Protein AF-A0A3C1FLS6-F1 (afdb_monomer_lite)

Structure (mmCIF, N/CA/C/O backbone):
data_AF-A0A3C1FLS6-F1
#
_entry.id   AF-A0A3C1FLS6-F1
#
loop_
_atom_site.group_PDB
_atom_site.id
_atom_site.type_symbol
_atom_site.label_atom_id
_atom_site.label_alt_id
_atom_site.label_comp_id
_atom_site.label_asym_id
_atom_site.label_entity_id
_atom_site.label_seq_id
_atom_site.pdbx_PDB_ins_code
_atom_site.Cartn_x
_atom_site.Cartn_y
_atom_site.Cartn_z
_atom_site.occupancy
_atom_s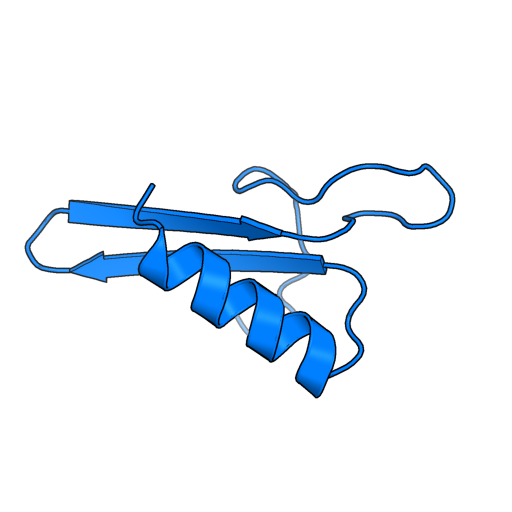ite.B_iso_or_equiv
_atom_site.auth_seq_id
_atom_site.auth_comp_id
_atom_site.auth_asym_id
_atom_site.auth_atom_id
_atom_site.pdbx_PDB_model_num
ATOM 1 N N . MET A 1 1 ? 1.971 1.451 14.467 1.00 60.22 1 MET A N 1
ATOM 2 C CA . MET A 1 1 ? 2.086 0.683 13.205 1.00 60.22 1 MET A CA 1
ATOM 3 C C . MET A 1 1 ? 2.099 -0.808 13.538 1.00 60.22 1 MET A C 1
ATOM 5 O O . MET A 1 1 ? 3.063 -1.275 14.137 1.00 60.22 1 MET A O 1
ATOM 9 N N . SER A 1 2 ? 1.024 -1.556 13.266 1.00 77.44 2 SER A N 1
ATOM 10 C CA . SER A 1 2 ? 0.999 -2.982 13.628 1.00 77.44 2 SER A CA 1
ATOM 11 C C . SER A 1 2 ? 1.853 -3.789 12.641 1.00 77.44 2 SER A C 1
ATOM 13 O O . SER A 1 2 ? 1.636 -3.762 11.429 1.00 77.44 2 SER A O 1
ATOM 15 N N . ALA A 1 3 ? 2.859 -4.508 13.150 1.00 85.56 3 ALA A N 1
ATOM 16 C CA . ALA A 1 3 ? 3.785 -5.283 12.316 1.00 85.56 3 ALA A CA 1
ATOM 17 C C . ALA A 1 3 ? 3.056 -6.309 11.425 1.00 85.56 3 ALA A C 1
ATOM 19 O O . ALA A 1 3 ? 3.446 -6.534 10.280 1.00 85.56 3 ALA A O 1
ATOM 20 N N . ALA A 1 4 ? 1.948 -6.867 11.922 1.00 92.06 4 ALA A N 1
ATOM 21 C CA . ALA A 1 4 ? 1.101 -7.795 11.179 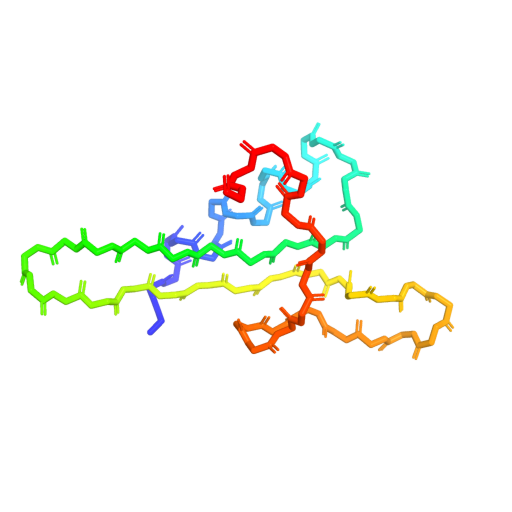1.00 92.06 4 ALA A CA 1
ATOM 22 C C . ALA A 1 4 ? 0.429 -7.154 9.949 1.00 92.06 4 ALA A C 1
ATOM 24 O O . ALA A 1 4 ? 0.366 -7.794 8.896 1.00 92.06 4 ALA A O 1
ATOM 25 N N . LEU A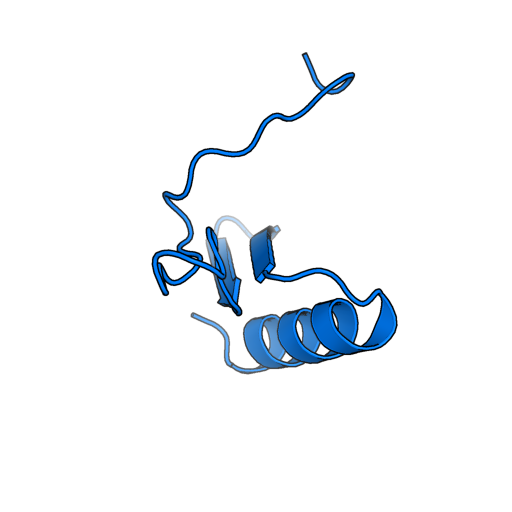 1 5 ? -0.044 -5.902 10.051 1.00 95.06 5 LEU A N 1
ATOM 26 C CA . LEU A 1 5 ? -0.689 -5.192 8.939 1.00 95.06 5 LEU A CA 1
ATOM 27 C C . LEU A 1 5 ? 0.317 -4.892 7.826 1.00 95.06 5 LEU A C 1
ATOM 29 O O . LEU A 1 5 ? 0.043 -5.189 6.663 1.00 95.06 5 LEU A O 1
ATOM 33 N N . ARG A 1 6 ? 1.517 -4.416 8.186 1.00 95.69 6 ARG A N 1
ATOM 34 C CA . ARG A 1 6 ? 2.607 -4.201 7.223 1.00 95.69 6 ARG A CA 1
ATOM 35 C C . ARG A 1 6 ? 2.999 -5.494 6.505 1.00 95.69 6 ARG A C 1
ATOM 37 O O . ARG A 1 6 ? 3.036 -5.519 5.281 1.00 95.69 6 ARG A O 1
ATOM 44 N N . GLN A 1 7 ? 3.195 -6.592 7.236 1.00 96.88 7 GLN A N 1
ATOM 45 C CA . GLN A 1 7 ? 3.560 -7.876 6.627 1.00 96.88 7 GLN A CA 1
ATOM 46 C C . GLN A 1 7 ? 2.456 -8.417 5.694 1.00 96.88 7 GLN A C 1
ATOM 48 O O . GLN A 1 7 ? 2.728 -9.060 4.679 1.00 96.88 7 GLN A O 1
ATOM 53 N N . ARG A 1 8 ? 1.180 -8.180 6.029 1.00 96.88 8 ARG A N 1
ATOM 54 C CA . ARG A 1 8 ? 0.038 -8.532 5.171 1.00 96.88 8 ARG A CA 1
ATOM 55 C C . ARG A 1 8 ? 0.043 -7.710 3.882 1.00 96.88 8 ARG A C 1
ATOM 57 O O . ARG A 1 8 ? -0.182 -8.293 2.823 1.00 96.88 8 ARG A O 1
ATOM 64 N N . LEU A 1 9 ? 0.331 -6.414 3.981 1.00 98.00 9 LEU A N 1
ATOM 65 C CA . LEU A 1 9 ? 0.445 -5.510 2.842 1.00 98.00 9 LEU A CA 1
ATOM 66 C C . LEU A 1 9 ? 1.603 -5.907 1.919 1.00 98.00 9 LEU A C 1
ATOM 68 O O . LEU A 1 9 ? 1.387 -6.068 0.724 1.00 98.00 9 LEU A O 1
ATOM 72 N N . GLU A 1 10 ? 2.794 -6.164 2.461 1.00 98.19 10 GLU A N 1
ATOM 73 C CA . GLU A 1 10 ? 3.967 -6.610 1.688 1.00 98.19 10 GLU A CA 1
ATOM 74 C C . GLU A 1 10 ? 3.679 -7.902 0.900 1.00 98.19 10 GLU A C 1
ATOM 76 O O . GLU A 1 10 ? 3.999 -7.999 -0.286 1.00 98.19 10 GLU A O 1
ATOM 81 N N . ARG A 1 11 ? 2.985 -8.875 1.512 1.00 98.38 11 ARG A N 1
ATOM 82 C CA . ARG A 1 11 ? 2.534 -10.089 0.805 1.00 98.38 11 ARG A CA 1
ATOM 83 C C . ARG A 1 11 ? 1.544 -9.787 -0.321 1.00 98.38 11 ARG A C 1
ATOM 85 O O . ARG A 1 11 ? 1.600 -10.443 -1.358 1.00 98.38 11 ARG A O 1
ATOM 92 N N . ALA A 1 12 ? 0.629 -8.837 -0.126 1.00 98.44 12 ALA A N 1
ATOM 93 C CA . ALA A 1 12 ? -0.328 -8.440 -1.157 1.00 98.44 12 ALA A CA 1
ATOM 94 C C . ALA A 1 12 ? 0.373 -7.731 -2.3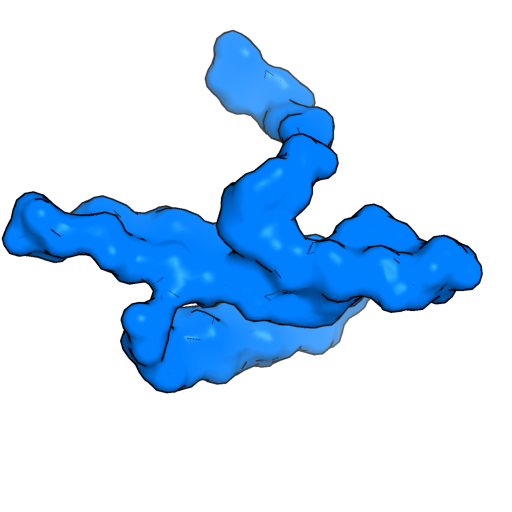26 1.00 98.44 12 ALA A C 1
ATOM 96 O O . ALA A 1 12 ? 0.112 -8.069 -3.477 1.00 98.44 12 ALA A O 1
ATOM 97 N N . ILE A 1 13 ? 1.310 -6.826 -2.030 1.00 98.62 13 ILE A N 1
ATOM 98 C CA . ILE A 1 13 ? 2.152 -6.147 -3.024 1.00 98.62 13 ILE A CA 1
ATOM 99 C C . ILE A 1 13 ? 2.859 -7.182 -3.905 1.00 98.62 13 ILE A C 1
ATOM 101 O O . ILE A 1 13 ? 2.701 -7.154 -5.125 1.00 98.62 13 ILE A O 1
ATOM 105 N N . ALA A 1 14 ? 3.547 -8.151 -3.291 1.00 98.44 14 ALA A N 1
ATOM 106 C CA . ALA A 1 14 ? 4.240 -9.212 -4.020 1.00 98.44 14 ALA A CA 1
ATOM 107 C C . ALA A 1 14 ? 3.281 -10.084 -4.849 1.00 98.44 14 ALA A C 1
ATOM 109 O O . ALA A 1 14 ? 3.554 -10.373 -6.011 1.00 98.44 14 ALA A O 1
ATOM 110 N N . ARG A 1 15 ? 2.135 -10.474 -4.277 1.00 98.62 15 ARG A N 1
ATOM 111 C CA . ARG A 1 15 ? 1.132 -11.308 -4.958 1.00 98.62 15 ARG A CA 1
ATOM 112 C C . ARG A 1 15 ? 0.534 -10.629 -6.191 1.00 98.62 15 ARG A C 1
ATOM 114 O O . ARG A 1 15 ? 0.224 -11.316 -7.159 1.00 98.62 15 ARG A O 1
ATOM 121 N N . HIS A 1 16 ? 0.313 -9.319 -6.128 1.00 98.38 16 HIS A N 1
ATOM 122 C CA . HIS A 1 16 ? -0.365 -8.562 -7.181 1.00 98.38 16 HIS A CA 1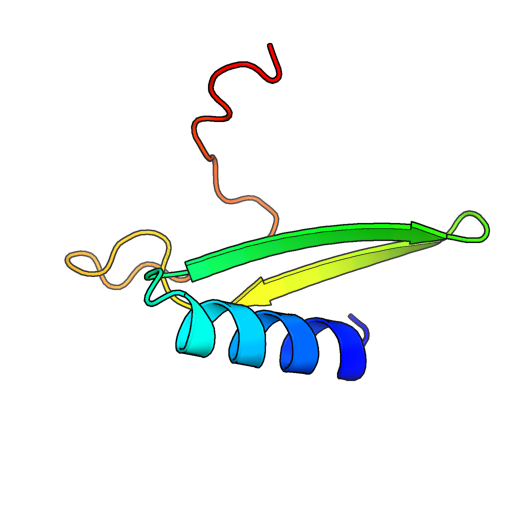
ATOM 123 C C . HIS A 1 16 ? 0.600 -7.834 -8.126 1.00 98.38 16 HIS A C 1
ATOM 125 O O . HIS A 1 16 ? 0.145 -7.241 -9.099 1.00 98.38 16 HIS A O 1
ATOM 131 N N . GLY A 1 17 ? 1.911 -7.887 -7.869 1.00 97.88 17 GLY A N 1
ATOM 132 C CA . GLY A 1 17 ? 2.926 -7.277 -8.729 1.00 97.88 17 GLY A CA 1
ATOM 133 C C . GLY A 1 17 ? 2.833 -5.752 -8.806 1.00 97.88 17 GLY A C 1
ATOM 134 O O . GLY A 1 17 ? 3.246 -5.166 -9.804 1.00 97.88 17 GLY A O 1
ATOM 135 N N . VAL A 1 18 ? 2.270 -5.103 -7.782 1.00 98.12 18 VAL A N 1
ATOM 136 C CA . VAL A 1 18 ? 2.177 -3.638 -7.733 1.00 98.12 18 VAL A CA 1
ATOM 137 C C . VAL A 1 18 ? 3.465 -3.039 -7.150 1.00 98.12 18 VAL A C 1
ATOM 139 O O . VAL A 1 18 ? 4.071 -3.656 -6.278 1.00 98.12 18 VAL A O 1
ATOM 142 N N . PRO A 1 19 ? 3.905 -1.842 -7.580 1.00 97.94 19 PRO A N 1
ATOM 143 C CA . PRO A 1 19 ? 5.149 -1.236 -7.085 1.00 97.94 19 PRO A CA 1
ATOM 144 C C . PRO A 1 19 ? 5.145 -0.883 -5.592 1.00 97.94 19 PRO A C 1
ATOM 146 O O . PRO A 1 19 ? 6.182 -0.929 -4.928 1.00 97.94 19 PRO A O 1
ATOM 149 N N . GLY A 1 20 ? 3.983 -0.510 -5.066 1.00 98.12 20 GLY A N 1
ATOM 150 C CA . GLY A 1 20 ? 3.792 -0.077 -3.693 1.00 98.12 20 GLY A CA 1
ATOM 151 C C . GLY A 1 20 ? 2.318 0.163 -3.407 1.00 98.12 20 GLY A C 1
ATOM 152 O O . GLY A 1 20 ? 1.500 0.238 -4.327 1.00 98.12 20 GLY A O 1
ATOM 153 N N . ALA A 1 21 ? 1.977 0.238 -2.128 1.00 98.19 21 ALA A N 1
ATOM 154 C CA . ALA A 1 21 ? 0.611 0.456 -1.676 1.00 98.19 21 ALA A CA 1
ATOM 155 C C . ALA A 1 21 ? 0.584 1.095 -0.283 1.00 98.19 21 ALA A C 1
ATOM 157 O O . ALA A 1 21 ? 1.538 0.972 0.490 1.00 98.19 21 ALA A O 1
ATOM 158 N N . SER A 1 22 ? -0.542 1.735 0.028 1.00 97.56 22 SER A N 1
ATOM 159 C CA . SER A 1 22 ? -0.906 2.230 1.355 1.00 97.56 22 SER A CA 1
ATOM 160 C C . SER A 1 22 ? -2.213 1.569 1.802 1.00 97.56 22 SER A C 1
ATOM 162 O O . SER A 1 22 ? -3.070 1.252 0.975 1.00 97.56 22 SER A O 1
ATOM 164 N N . LEU A 1 23 ? -2.344 1.307 3.100 1.00 96.62 23 LEU A N 1
ATOM 165 C CA . LEU A 1 23 ? -3.484 0.644 3.722 1.00 96.62 23 LEU A CA 1
ATOM 166 C C . LEU A 1 23 ? -3.793 1.296 5.070 1.00 96.62 23 LEU A C 1
ATOM 168 O O . LEU A 1 23 ? -2.923 1.382 5.937 1.00 96.62 23 LEU A O 1
ATOM 172 N N . ALA A 1 24 ? -5.059 1.652 5.262 1.00 95.50 24 ALA A N 1
ATOM 173 C CA . ALA A 1 24 ? -5.608 2.114 6.528 1.00 95.50 24 ALA A CA 1
ATOM 174 C C . ALA A 1 24 ? -6.718 1.163 7.001 1.00 95.50 24 ALA A C 1
ATOM 176 O O . ALA A 1 24 ? -7.544 0.707 6.207 1.00 95.50 24 ALA A O 1
ATOM 177 N N . LEU A 1 25 ? -6.737 0.864 8.299 1.00 95.38 25 LEU A N 1
ATOM 178 C CA . LEU A 1 25 ? -7.773 0.085 8.970 1.00 95.38 25 LEU A CA 1
ATOM 179 C C . LEU A 1 25 ? -8.254 0.858 10.196 1.00 95.38 25 LEU A C 1
ATOM 181 O O . LEU A 1 25 ? -7.492 1.060 11.139 1.00 95.38 25 LEU A O 1
ATOM 185 N N . TRP A 1 26 ? -9.529 1.237 10.199 1.00 96.38 26 TRP A N 1
ATOM 186 C CA . TRP A 1 26 ? -10.191 1.788 11.377 1.00 96.38 26 TRP A CA 1
ATOM 187 C C . TRP A 1 26 ? -10.903 0.674 12.138 1.00 96.38 26 TRP A C 1
ATOM 189 O O . TRP A 1 26 ? -11.804 0.022 11.603 1.00 96.38 26 TRP A O 1
ATOM 199 N N . HIS A 1 27 ? -10.507 0.434 13.383 1.00 95.12 27 HIS A N 1
ATOM 200 C CA . HIS A 1 27 ? -11.099 -0.611 14.207 1.00 95.12 27 HIS A CA 1
ATOM 201 C C . HIS A 1 27 ? -11.052 -0.211 15.680 1.00 95.12 27 HIS A C 1
ATOM 203 O O . HIS A 1 27 ? -10.015 0.200 16.180 1.00 95.12 27 HIS A O 1
ATOM 209 N N . LYS A 1 28 ? -12.186 -0.337 16.385 1.00 96.12 28 LYS A N 1
ATOM 210 C CA . LYS A 1 28 ? -12.301 -0.001 17.818 1.00 96.12 28 LYS A CA 1
ATOM 211 C C . LYS A 1 28 ? -11.765 1.396 18.169 1.00 96.12 28 LYS A C 1
ATOM 213 O O . LYS A 1 28 ? -11.063 1.562 19.155 1.00 96.12 28 LYS A O 1
ATOM 218 N N . GLN A 1 29 ? -12.132 2.391 17.360 1.00 97.44 29 GLN A N 1
ATOM 219 C CA . GLN A 1 29 ? -11.710 3.789 17.521 1.00 97.44 29 GLN A CA 1
ATOM 220 C C . GLN A 1 29 ? -10.193 4.019 17.402 1.00 97.44 29 GLN A C 1
ATOM 222 O O . GLN A 1 29 ? -9.704 5.084 17.769 1.00 97.44 29 GLN A O 1
ATOM 227 N N . GLU A 1 30 ? -9.457 3.047 16.866 1.00 96.19 30 GLU A N 1
ATOM 228 C CA . GLU A 1 30 ? -8.037 3.166 16.576 1.00 96.19 30 GLU A CA 1
ATOM 229 C C . GLU A 1 30 ? -7.808 3.098 15.063 1.00 96.19 30 GLU A C 1
ATOM 231 O O . GLU A 1 30 ? -8.379 2.258 14.356 1.00 96.19 30 GLU A O 1
ATOM 236 N N . LEU A 1 31 ? -6.963 4.004 14.570 1.00 95.00 31 LEU A N 1
ATOM 237 C CA . LEU A 1 31 ? -6.468 3.985 13.203 1.00 95.00 31 LEU A CA 1
ATOM 238 C C . LEU A 1 31 ? -5.163 3.190 13.152 1.00 95.00 31 LEU A C 1
ATOM 240 O O . LEU A 1 31 ? -4.184 3.522 13.823 1.00 95.00 31 LEU A O 1
ATOM 244 N N . HIS A 1 32 ? -5.131 2.163 12.311 1.00 95.62 32 HIS A N 1
ATOM 245 C CA . HIS A 1 32 ? -3.916 1.433 11.993 1.00 95.62 32 HIS A CA 1
ATOM 246 C C . HIS A 1 32 ? -3.538 1.656 10.533 1.00 95.62 32 HIS A C 1
ATOM 248 O O . HIS A 1 32 ? -4.304 1.328 9.630 1.00 95.62 32 HIS A O 1
ATOM 254 N N . GLU A 1 33 ? -2.325 2.142 10.306 1.00 96.75 33 GLU A N 1
ATOM 255 C CA . GLU A 1 33 ? -1.813 2.425 8.966 1.00 96.75 33 GLU A CA 1
ATOM 256 C C . GLU A 1 33 ? -0.581 1.581 8.649 1.00 96.75 33 GLU A C 1
ATOM 258 O O . GLU A 1 33 ? 0.210 1.216 9.532 1.00 96.75 33 GLU A O 1
ATOM 263 N N . ALA A 1 34 ? -0.420 1.274 7.366 1.00 97.25 34 ALA A N 1
ATOM 264 C CA . ALA A 1 34 ? 0.781 0.693 6.798 1.00 97.25 34 ALA A CA 1
ATOM 265 C C . ALA A 1 34 ? 0.954 1.164 5.351 1.00 97.25 34 ALA A C 1
ATOM 267 O O . ALA A 1 34 ? 0.002 1.178 4.581 1.00 97.25 34 ALA A O 1
ATOM 268 N N . ALA A 1 35 ? 2.189 1.462 4.963 1.00 97.56 35 ALA A N 1
ATOM 269 C CA . ALA A 1 35 ? 2.579 1.631 3.572 1.00 97.56 35 ALA A CA 1
ATOM 270 C C . ALA A 1 35 ? 3.855 0.826 3.314 1.00 97.56 35 ALA A C 1
ATOM 272 O O . ALA A 1 35 ? 4.656 0.614 4.232 1.00 97.56 35 ALA A O 1
ATOM 273 N N . ALA A 1 36 ? 4.008 0.322 2.095 1.00 98.12 36 ALA A N 1
ATOM 274 C CA . ALA A 1 36 ? 5.171 -0.458 1.693 1.00 98.12 36 ALA A CA 1
ATOM 275 C C . ALA A 1 36 ? 5.410 -0.358 0.182 1.00 98.12 36 ALA A C 1
ATOM 277 O O . ALA A 1 36 ? 4.497 -0.078 -0.598 1.00 98.12 36 ALA A O 1
ATOM 278 N N . GLY A 1 37 ? 6.650 -0.627 -0.225 1.00 97.88 37 GLY A N 1
ATOM 279 C CA . GLY A 1 37 ? 7.084 -0.517 -1.614 1.00 97.88 37 GLY A CA 1
ATOM 280 C C . GLY A 1 37 ? 7.363 0.927 -2.028 1.00 97.88 37 GLY A C 1
ATOM 281 O O . GLY A 1 37 ? 7.750 1.767 -1.214 1.00 97.88 37 GLY A O 1
ATOM 282 N N . SER A 1 38 ? 7.197 1.207 -3.315 1.00 98.19 38 SER A N 1
ATOM 283 C CA . SER A 1 38 ? 7.576 2.474 -3.931 1.00 98.19 38 SER A CA 1
ATOM 284 C C . SER A 1 38 ? 6.369 3.201 -4.523 1.00 98.19 38 SER A C 1
ATOM 286 O O . SER A 1 38 ? 5.572 2.607 -5.245 1.00 98.19 38 SER A O 1
ATOM 288 N N . ALA A 1 39 ? 6.273 4.505 -4.254 1.00 98.00 39 ALA A N 1
ATOM 289 C CA . ALA A 1 39 ? 5.360 5.415 -4.939 1.00 98.00 39 ALA A CA 1
ATOM 290 C C . ALA A 1 39 ? 5.828 5.711 -6.374 1.00 98.00 39 ALA A C 1
ATOM 292 O O . ALA A 1 39 ? 5.025 6.006 -7.256 1.00 98.00 39 ALA A O 1
ATOM 293 N N . ASN A 1 40 ? 7.139 5.633 -6.622 1.00 97.81 40 ASN A N 1
ATOM 294 C CA . ASN A 1 40 ? 7.725 5.826 -7.941 1.00 97.81 40 ASN A CA 1
ATOM 295 C C . ASN A 1 40 ? 9.044 5.056 -8.071 1.00 97.81 40 ASN A C 1
ATOM 297 O O . ASN A 1 40 ? 10.057 5.449 -7.492 1.00 97.81 40 ASN A O 1
ATOM 301 N N . LEU A 1 41 ? 9.042 4.005 -8.895 1.00 97.31 41 LEU A N 1
ATOM 302 C CA . LEU A 1 41 ? 10.212 3.148 -9.104 1.00 97.31 41 LEU A CA 1
ATOM 303 C C . LEU A 1 41 ? 11.392 3.894 -9.730 1.00 97.31 41 LEU A C 1
ATOM 305 O O . LEU A 1 41 ? 12.534 3.653 -9.360 1.00 97.31 41 LEU A O 1
ATOM 309 N N . ARG A 1 42 ? 11.150 4.806 -10.678 1.00 98.00 42 ARG A N 1
ATOM 310 C CA . ARG A 1 42 ? 12.242 5.533 -11.343 1.00 98.00 42 ARG A CA 1
ATOM 311 C C . ARG A 1 42 ? 12.922 6.500 -10.379 1.00 98.00 42 ARG A C 1
ATOM 313 O O . ARG A 1 42 ? 14.143 6.562 -10.344 1.00 98.00 42 ARG A O 1
ATOM 320 N N . ALA A 1 43 ? 12.127 7.246 -9.620 1.00 97.19 43 ALA A N 1
ATOM 321 C CA . ALA A 1 43 ? 12.623 8.228 -8.664 1.00 97.19 43 ALA A CA 1
ATOM 322 C C . ALA A 1 43 ? 13.028 7.606 -7.316 1.00 97.19 43 ALA A C 1
ATOM 324 O O . ALA A 1 43 ? 13.518 8.324 -6.452 1.00 97.19 43 ALA A O 1
ATOM 325 N N . GLN A 1 44 ? 12.819 6.293 -7.135 1.00 96.69 44 GLN A N 1
ATOM 326 C CA . GLN A 1 44 ? 13.096 5.558 -5.895 1.00 96.69 44 GLN A CA 1
ATOM 327 C C . GLN A 1 44 ? 12.403 6.180 -4.669 1.00 96.69 44 GLN A C 1
ATOM 329 O O . GLN A 1 44 ? 12.935 6.191 -3.562 1.00 96.69 44 GLN A O 1
ATOM 334 N N . ILE A 1 45 ? 11.188 6.700 -4.865 1.00 97.94 45 ILE A N 1
ATOM 335 C CA . ILE A 1 45 ? 10.398 7.306 -3.788 1.00 97.94 45 ILE A CA 1
ATOM 336 C C . ILE A 1 45 ? 9.614 6.196 -3.092 1.00 97.94 45 ILE A C 1
ATOM 338 O O . ILE A 1 45 ? 8.890 5.441 -3.748 1.00 97.94 45 ILE A O 1
ATOM 342 N N . ALA A 1 46 ? 9.758 6.084 -1.774 1.00 98.06 46 ALA A N 1
ATOM 343 C CA . ALA A 1 46 ? 9.007 5.127 -0.968 1.00 98.06 46 ALA A CA 1
ATOM 344 C C . ALA A 1 46 ? 7.520 5.504 -0.905 1.00 98.06 46 ALA A C 1
ATOM 346 O O . ALA A 1 46 ? 7.176 6.683 -0.860 1.00 98.06 46 ALA A O 1
ATOM 347 N N . ALA A 1 47 ? 6.640 4.503 -0.883 1.00 98.12 47 ALA A N 1
ATOM 348 C CA . ALA A 1 47 ? 5.241 4.734 -0.545 1.00 98.12 47 ALA A CA 1
ATOM 349 C C . ALA A 1 47 ? 5.109 4.990 0.965 1.00 98.12 47 ALA A C 1
ATOM 351 O O . ALA A 1 47 ? 5.660 4.252 1.785 1.00 98.12 47 ALA A O 1
ATOM 352 N N . THR A 1 48 ? 4.351 6.019 1.323 1.00 97.56 48 THR A N 1
ATOM 353 C CA . THR A 1 48 ? 4.022 6.415 2.700 1.00 97.56 48 THR A CA 1
ATOM 354 C C . THR A 1 48 ? 2.501 6.521 2.862 1.00 97.56 48 THR A C 1
ATOM 356 O O . THR A 1 48 ? 1.794 6.587 1.852 1.00 97.56 48 THR A O 1
ATOM 359 N N . PRO A 1 49 ? 1.968 6.562 4.099 1.00 96.94 49 PRO A N 1
ATOM 360 C CA . PRO A 1 49 ? 0.549 6.848 4.322 1.00 96.94 49 PRO A CA 1
ATOM 361 C C . PRO A 1 49 ? 0.080 8.158 3.667 1.00 96.94 49 PRO A C 1
ATOM 363 O O . PRO A 1 49 ? -1.024 8.201 3.136 1.00 96.94 49 PRO A O 1
ATOM 366 N N . ASP A 1 50 ? 0.957 9.166 3.594 1.00 97.00 50 ASP A N 1
ATOM 367 C CA . ASP A 1 50 ? 0.676 10.484 2.999 1.00 97.00 50 ASP A CA 1
ATOM 368 C C . ASP A 1 50 ? 0.869 10.550 1.471 1.00 97.00 50 ASP A C 1
ATOM 370 O O . ASP A 1 50 ? 0.726 11.611 0.860 1.00 97.00 50 ASP A O 1
ATOM 374 N N . THR A 1 51 ? 1.251 9.444 0.825 1.00 97.69 51 THR A N 1
ATOM 375 C CA . THR A 1 51 ? 1.417 9.418 -0.634 1.00 97.69 51 THR A CA 1
ATOM 376 C C . THR A 1 51 ? 0.066 9.642 -1.311 1.00 97.69 51 THR A C 1
ATOM 378 O O . THR A 1 51 ? -0.905 8.946 -1.028 1.00 97.69 51 THR A O 1
ATOM 381 N N . LEU A 1 52 ? 0.004 10.592 -2.246 1.00 96.81 52 LEU A N 1
ATOM 382 C CA . LEU A 1 52 ? -1.201 10.830 -3.037 1.00 96.81 52 LEU A CA 1
ATOM 383 C C . LEU A 1 52 ? -1.368 9.746 -4.108 1.00 96.81 52 LEU A C 1
ATOM 385 O O . LEU A 1 52 ? -0.467 9.508 -4.913 1.00 96.81 52 LEU A O 1
ATOM 389 N N . PHE A 1 53 ? -2.552 9.135 -4.146 1.00 95.56 53 PHE A N 1
ATOM 390 C CA . PHE A 1 53 ? -2.948 8.153 -5.153 1.00 95.56 53 PHE A CA 1
ATOM 391 C C . PHE A 1 53 ? -4.181 8.642 -5.913 1.00 95.56 53 PHE A C 1
ATOM 393 O O . PHE A 1 53 ? -5.090 9.238 -5.337 1.00 95.56 53 PHE A O 1
ATOM 400 N N . GLN A 1 54 ? -4.246 8.348 -7.210 1.00 96.38 54 GLN A N 1
ATOM 401 C CA . GLN A 1 54 ? -5.476 8.517 -7.976 1.00 96.38 54 GLN A CA 1
ATOM 402 C C . GLN A 1 54 ? -6.462 7.403 -7.596 1.00 96.38 54 GLN A C 1
ATOM 404 O O . GLN A 1 54 ? -6.158 6.224 -7.760 1.00 96.38 54 GLN A O 1
ATOM 409 N N . ILE A 1 55 ? -7.645 7.776 -7.102 1.00 95.81 55 ILE A N 1
ATOM 410 C CA . ILE A 1 55 ? -8.619 6.828 -6.528 1.00 95.81 55 ILE A CA 1
ATOM 411 C C . ILE A 1 55 ? -9.664 6.307 -7.529 1.00 95.81 55 ILE A C 1
ATOM 413 O O . ILE A 1 55 ? -10.417 5.388 -7.217 1.00 95.81 55 ILE A O 1
ATOM 417 N N . GLY A 1 56 ? -9.727 6.881 -8.735 1.00 95.19 56 GLY A N 1
ATOM 418 C CA . GLY A 1 56 ? -10.702 6.496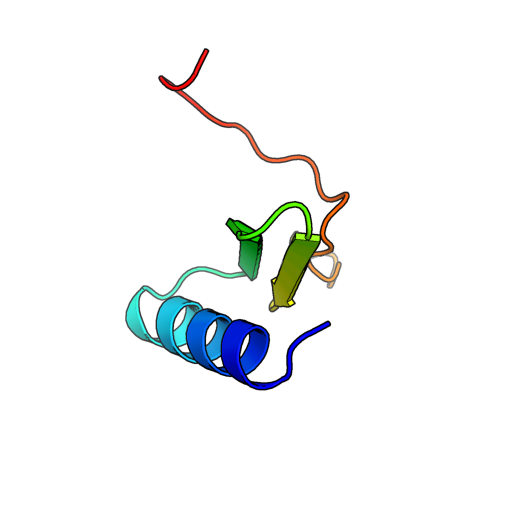 -9.758 1.00 95.19 56 GLY A CA 1
ATOM 419 C C . GLY A 1 56 ? -12.152 6.647 -9.278 1.00 95.19 56 GLY A C 1
ATOM 420 O O . GLY A 1 56 ? -12.537 7.685 -8.741 1.00 95.19 56 GLY A O 1
ATOM 421 N N . SER A 1 57 ? -12.955 5.599 -9.463 1.00 95.31 57 SER A N 1
ATOM 422 C CA . SER A 1 57 ? -14.402 5.568 -9.186 1.00 95.31 57 SER A CA 1
ATOM 423 C C . SER A 1 57 ? -14.799 5.538 -7.698 1.00 95.31 57 SER A C 1
ATOM 425 O O . SER A 1 57 ? -15.915 5.144 -7.384 1.00 95.31 57 SER A O 1
ATOM 427 N N . ILE A 1 58 ? -13.905 5.922 -6.783 1.00 95.62 58 ILE A N 1
ATOM 428 C CA . ILE A 1 58 ? -14.226 6.163 -5.361 1.00 95.62 58 ILE A CA 1
ATOM 429 C C . ILE A 1 58 ? -14.792 7.582 -5.141 1.00 95.62 58 ILE A C 1
ATOM 431 O O . ILE A 1 58 ? -15.355 7.848 -4.085 1.00 95.62 58 ILE A O 1
ATOM 435 N N . THR A 1 59 ? -14.625 8.469 -6.130 1.00 82.94 59 THR A N 1
ATOM 436 C CA . THR A 1 59 ? -15.019 9.890 -6.080 1.00 82.94 59 THR A CA 1
ATOM 437 C C . THR A 1 59 ? -16.496 10.090 -5.753 1.00 82.94 59 THR A C 1
ATOM 439 O O . THR A 1 59 ? -17.326 9.357 -6.335 1.00 82.94 59 THR A O 1
#

Sequence (59 aa):
MSAALRQRLERAIARHGVPGASLALWHKQELHEAAAGSANLRAQIAATPDTLFQIGSIT

Foldseek 3Di:
DDPVVQVVQVVVCVVVVPQWDKDWDQDPNDIDIYIAGAPDPVVRHGDDNPDDDDPPPVD

Secondary structure (DSSP, 8-state):
--HHHHHHHHHHHHHHT-SEEEEEEEETTEEEEEEEEEEETTTTEEP-TT-----GGG-

Radius of gyration: 12.07 Å; chains: 1; bounding box: 28×22×29 Å

pLDDT: mean 95.62, std 5.88, range [60.22, 98.62]